Protein AF-A0A9W7GAH5-F1 (afdb_monomer)

pLDDT: mean 96.28, std 7.0, range [45.84, 98.81]

Organism: NCBI:txid722753

Secondary structure (DSSP, 8-state):
---GGGGS--SBTTBSSPPPTT-GGG--HHHHHHHHHS-SS--SPTTHHHHSSHHHH--GGG-SEEEE-TTT--EEEEES-SS-HHHHHHHHHHHTS-EE-GGGB-TTTEEE-TTSEEEETTS-EEEEE--BTTB--EEE-GGGSBPPPPTT--

Radius of gyration: 14.07 Å; Cα contacts (8 Å, |Δi|>4): 341; chains: 1; bounding box: 33×31×39 Å

Nearest PDB structures (foldseek):
  3hcj-assembly2_B  TM=5.583E-01  e=5.892E-03  Xanthomonas campestris pv. campestris
  7nga-assembly1_A  TM=6.571E-01  e=4.556E+00  Mus musculus
  5y2d-assembly1_A  TM=3.901E-01  e=5.530E+00  Helicobacter pylori 26695

Foldseek 3Di:
DDDVLLQPQEVQASFPFFFDPDFPQPDDRVQLRCQFHVDFPDAPDQQPSVVTCDVVVDDQVVPWDFFAFRGAQHTFWTPDDPDGPCVQVVVCNVRRARKDDPRGGPVVFWDADPVQFIHGSRNTGFAGFDADPVGTIGRGHSSRRRHHHDPPDD

Mean predicted aligned error: 2.77 Å

Structure (mmCIF, N/CA/C/O backbone):
data_AF-A0A9W7GAH5-F1
#
_entry.id   AF-A0A9W7GAH5-F1
#
loop_
_atom_site.group_PDB
_atom_site.id
_atom_site.type_symbol
_atom_site.label_atom_id
_atom_site.label_alt_id
_atom_site.label_comp_id
_atom_site.label_asym_id
_atom_site.label_entity_id
_atom_site.label_seq_id
_atom_site.pdbx_PDB_ins_code
_atom_site.Cartn_x
_atom_site.Cartn_y
_atom_site.Cartn_z
_atom_site.occupancy
_atom_site.B_iso_or_equiv
_atom_site.auth_seq_id
_atom_site.auth_comp_id
_atom_site.auth_asym_id
_atom_site.auth_atom_id
_atom_site.pdbx_PDB_model_num
ATOM 1 N N . MET A 1 1 ? 5.415 -16.809 0.166 1.00 84.12 1 MET A N 1
ATOM 2 C CA . MET A 1 1 ? 6.681 -16.073 -0.052 1.00 84.12 1 MET A CA 1
ATOM 3 C C . MET A 1 1 ? 6.745 -15.642 -1.509 1.00 84.12 1 MET A C 1
ATOM 5 O O . MET A 1 1 ? 6.294 -16.414 -2.350 1.00 84.12 1 MET A O 1
ATOM 9 N N . GLY A 1 2 ? 7.188 -14.420 -1.800 1.00 90.50 2 GLY A N 1
ATOM 10 C CA . GLY A 1 2 ? 7.399 -13.951 -3.175 1.00 90.50 2 GLY A CA 1
ATOM 11 C C . GLY A 1 2 ? 8.807 -14.270 -3.682 1.00 90.50 2 GLY A C 1
ATOM 12 O O . GLY A 1 2 ? 9.664 -14.697 -2.906 1.00 90.50 2 GLY A O 1
ATOM 13 N N . THR A 1 3 ? 9.038 -14.061 -4.977 1.00 95.44 3 THR A N 1
ATOM 14 C CA . THR A 1 3 ? 10.342 -14.247 -5.632 1.00 95.44 3 THR A CA 1
ATOM 15 C C . THR A 1 3 ? 10.781 -12.960 -6.324 1.00 95.44 3 THR A C 1
ATOM 17 O O . THR A 1 3 ? 9.940 -12.174 -6.754 1.00 95.44 3 THR A O 1
ATOM 20 N N . GLU A 1 4 ? 12.093 -12.750 -6.471 1.00 95.19 4 GLU A N 1
ATOM 21 C CA . GLU A 1 4 ? 12.620 -11.563 -7.169 1.00 95.19 4 GLU A CA 1
ATOM 22 C C . GLU A 1 4 ? 12.126 -11.456 -8.620 1.00 95.19 4 GLU A C 1
ATOM 24 O O . GLU A 1 4 ? 11.922 -10.351 -9.116 1.00 95.19 4 GLU A O 1
ATOM 29 N N . ASP A 1 5 ? 11.837 -12.584 -9.277 1.00 96.44 5 ASP A N 1
ATOM 30 C CA . ASP A 1 5 ? 11.290 -12.606 -10.638 1.00 96.44 5 ASP A CA 1
ATOM 31 C C . ASP A 1 5 ? 9.944 -11.869 -10.752 1.00 96.44 5 ASP A C 1
ATOM 33 O O . ASP A 1 5 ? 9.662 -11.270 -11.792 1.00 96.44 5 ASP A O 1
ATOM 37 N N . MET A 1 6 ? 9.136 -11.835 -9.680 1.00 96.69 6 MET A N 1
ATOM 38 C CA . MET A 1 6 ? 7.872 -11.080 -9.642 1.00 96.69 6 MET A CA 1
ATOM 39 C C . MET A 1 6 ? 8.093 -9.576 -9.815 1.00 96.69 6 MET A C 1
ATOM 41 O O . MET A 1 6 ? 7.214 -8.889 -10.323 1.00 96.69 6 MET A O 1
ATOM 45 N N . MET A 1 7 ? 9.278 -9.079 -9.469 1.00 97.56 7 MET A N 1
ATOM 46 C CA . MET A 1 7 ? 9.671 -7.675 -9.578 1.00 97.56 7 MET A CA 1
ATOM 47 C C . MET A 1 7 ? 10.717 -7.441 -10.675 1.00 97.56 7 MET A C 1
ATOM 49 O O . MET A 1 7 ? 11.345 -6.382 -10.723 1.00 97.56 7 MET A O 1
ATOM 53 N N . SER A 1 8 ? 10.925 -8.421 -11.561 1.00 97.12 8 SER A N 1
ATOM 54 C CA . SER A 1 8 ? 11.746 -8.231 -12.756 1.00 97.12 8 SER A CA 1
ATOM 55 C C . SER A 1 8 ? 11.151 -7.138 -13.660 1.00 97.12 8 SER A C 1
ATOM 57 O O . SER A 1 8 ? 9.929 -6.928 -13.632 1.00 97.12 8 SER A O 1
ATOM 59 N N . PRO A 1 9 ? 11.985 -6.431 -14.450 1.00 97.81 9 PRO A N 1
ATOM 60 C CA . PRO A 1 9 ? 11.505 -5.423 -15.386 1.00 97.81 9 PRO A CA 1
ATOM 61 C C . PRO A 1 9 ? 10.439 -5.967 -16.347 1.00 97.81 9 PRO A C 1
ATOM 63 O O . PRO A 1 9 ? 10.597 -7.046 -16.920 1.00 97.81 9 PRO A O 1
ATOM 66 N N . LYS A 1 10 ? 9.373 -5.191 -16.539 1.00 97.38 10 LYS A N 1
ATOM 67 C CA . LYS A 1 10 ? 8.232 -5.459 -17.429 1.00 97.38 10 LYS A CA 1
ATOM 68 C C . LYS A 1 10 ? 8.023 -4.268 -18.376 1.00 97.38 10 LYS A C 1
ATOM 70 O O . LYS A 1 10 ? 8.934 -3.467 -18.581 1.00 97.38 10 LYS A O 1
ATOM 75 N N . SER A 1 11 ? 6.841 -4.145 -18.985 1.00 97.62 11 SER A N 1
ATOM 76 C CA . SER A 1 11 ? 6.527 -3.044 -19.908 1.00 97.62 11 SER A CA 1
ATOM 77 C C . SER A 1 11 ? 6.488 -1.665 -19.247 1.00 97.62 11 SER A C 1
ATOM 79 O O . SER A 1 11 ? 6.705 -0.677 -19.943 1.00 97.62 11 SER A O 1
ATOM 81 N N . HIS A 1 12 ? 6.247 -1.577 -17.935 1.00 97.75 12 HIS A N 1
ATOM 82 C CA . HIS A 1 12 ? 6.215 -0.316 -17.196 1.00 97.75 12 HIS A CA 1
ATOM 83 C C . HIS A 1 12 ? 6.897 -0.461 -15.831 1.00 97.75 12 HIS A C 1
ATOM 85 O O . HIS A 1 12 ? 6.265 -0.717 -14.806 1.00 97.75 12 HIS A O 1
ATOM 91 N N . GLY A 1 13 ? 8.227 -0.345 -15.827 1.00 97.81 13 GLY A N 1
ATOM 92 C CA . GLY A 1 13 ? 9.022 -0.542 -14.616 1.00 97.81 13 GLY A CA 1
ATOM 93 C C . GLY A 1 13 ? 8.966 -1.998 -14.160 1.00 97.81 13 GLY A C 1
ATOM 94 O O . GLY A 1 13 ? 9.337 -2.888 -14.922 1.00 97.81 13 GLY A O 1
ATOM 95 N N . THR A 1 14 ? 8.502 -2.254 -12.940 1.00 98.00 14 THR A N 1
ATOM 96 C CA . THR A 1 14 ? 8.296 -3.610 -12.404 1.00 98.00 14 THR A CA 1
ATOM 97 C C . THR A 1 14 ? 6.903 -4.173 -12.678 1.00 98.00 14 THR A C 1
ATOM 99 O O . THR A 1 14 ? 6.675 -5.343 -12.383 1.00 98.00 14 THR A O 1
ATOM 102 N N . SER A 1 15 ? 6.000 -3.408 -13.295 1.00 97.25 15 SER A N 1
ATOM 103 C CA . SER A 1 15 ? 4.615 -3.807 -13.588 1.00 97.25 15 SER A CA 1
ATOM 104 C C . SER A 1 15 ? 4.333 -3.819 -15.093 1.00 97.25 15 SER A C 1
ATOM 106 O O . SER A 1 15 ? 5.073 -3.247 -15.895 1.00 97.25 15 SER A O 1
ATOM 108 N N . ASN A 1 16 ? 3.248 -4.474 -15.517 1.00 97.31 16 ASN A N 1
ATOM 109 C CA . ASN A 1 16 ? 2.845 -4.458 -16.932 1.00 97.31 16 ASN A CA 1
ATOM 110 C C . ASN A 1 16 ? 2.114 -3.165 -17.342 1.00 97.31 16 ASN A C 1
ATOM 112 O O . ASN A 1 16 ? 2.110 -2.792 -18.517 1.00 97.31 16 ASN A O 1
ATOM 116 N N . THR A 1 17 ? 1.485 -2.485 -16.386 1.00 97.06 17 THR A N 1
ATOM 117 C CA . THR A 1 17 ? 0.650 -1.298 -16.605 1.00 97.06 17 THR A CA 1
ATOM 118 C C . THR A 1 17 ? 1.072 -0.172 -15.665 1.00 97.06 17 THR A C 1
ATOM 120 O O . THR A 1 17 ? 1.614 -0.468 -14.599 1.00 97.06 17 THR A O 1
ATOM 123 N N . PRO A 1 18 ? 0.826 1.104 -16.019 1.00 97.81 18 PRO A N 1
ATOM 124 C CA . PRO A 1 18 ? 0.927 2.207 -15.066 1.00 97.81 18 PRO A CA 1
ATOM 125 C C . PRO A 1 18 ? -0.168 2.115 -13.994 1.00 97.81 18 PRO A C 1
ATOM 127 O O . PRO A 1 18 ? -1.079 1.287 -14.085 1.00 97.81 18 PRO A O 1
ATOM 130 N N . VAL A 1 19 ? -0.088 2.996 -12.994 1.00 98.38 19 VAL A N 1
ATOM 131 C CA . VAL A 1 19 ? -1.187 3.207 -12.039 1.00 98.38 19 VAL A CA 1
ATOM 132 C C . VAL A 1 19 ? -2.464 3.680 -12.746 1.00 98.38 19 VAL A C 1
ATOM 134 O O . VAL A 1 19 ? -2.411 4.343 -13.786 1.00 98.38 19 VAL A O 1
ATOM 137 N N . GLN A 1 20 ? -3.623 3.355 -12.176 1.00 98.19 20 GLN A N 1
ATOM 138 C CA . GLN A 1 20 ? -4.923 3.859 -12.607 1.00 98.19 20 GLN A CA 1
ATOM 139 C C . GLN A 1 20 ? -4.961 5.392 -12.544 1.00 98.19 20 GLN A C 1
ATOM 141 O O . GLN A 1 20 ? -4.353 6.018 -11.675 1.00 98.19 20 GLN A O 1
ATOM 146 N N . SER A 1 21 ? -5.705 6.011 -13.461 1.00 96.44 21 SER A N 1
ATOM 147 C CA . SER A 1 21 ? -5.807 7.474 -13.545 1.00 96.44 21 SER A CA 1
ATOM 148 C C . SER A 1 21 ? -6.668 8.104 -12.444 1.00 96.44 21 SER A C 1
ATOM 150 O O . SER A 1 21 ? -6.550 9.299 -12.193 1.00 96.44 21 SER A O 1
ATOM 152 N N . ASP A 1 22 ? -7.554 7.331 -11.815 1.00 95.56 22 ASP A N 1
ATOM 153 C CA . ASP A 1 22 ? -8.596 7.778 -10.884 1.00 95.56 22 ASP A CA 1
ATOM 154 C C . ASP A 1 22 ? -8.438 7.167 -9.480 1.00 95.56 22 ASP A C 1
ATOM 156 O O . ASP A 1 22 ? -9.379 6.632 -8.878 1.00 95.56 22 ASP A O 1
ATOM 160 N N . LEU A 1 23 ? -7.224 7.288 -8.937 1.00 98.25 23 LEU A N 1
ATOM 161 C CA . LEU A 1 23 ? -6.892 6.818 -7.594 1.00 98.25 23 LEU A CA 1
ATOM 162 C C . LEU A 1 23 ? -7.811 7.426 -6.523 1.00 98.25 23 LEU A C 1
ATOM 164 O O . LEU A 1 23 ? -8.223 8.589 -6.570 1.00 98.25 23 LEU A O 1
ATOM 168 N N . ARG A 1 24 ? -8.124 6.610 -5.518 1.00 98.56 24 ARG A N 1
ATOM 169 C CA . ARG A 1 24 ? -8.869 6.999 -4.324 1.00 98.56 24 ARG A CA 1
ATOM 170 C C . ARG A 1 24 ? -8.091 7.992 -3.475 1.00 98.56 24 ARG A C 1
ATOM 172 O O . ARG A 1 24 ? -6.874 8.157 -3.583 1.00 98.56 24 ARG A O 1
ATOM 179 N N . TRP A 1 25 ? -8.849 8.633 -2.595 1.00 98.62 25 TRP A N 1
ATOM 180 C CA . TRP A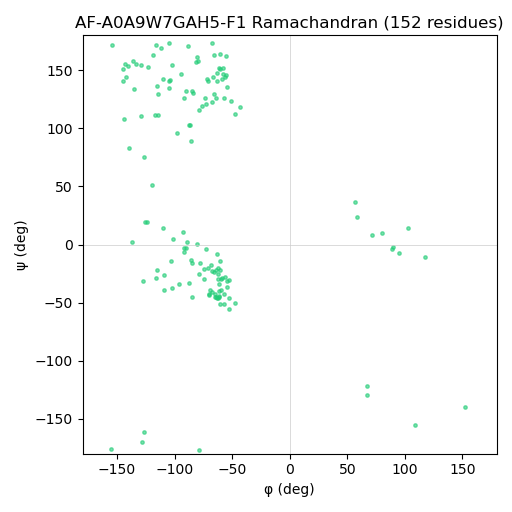 1 25 ? -8.341 9.481 -1.528 1.00 98.62 25 TRP A CA 1
ATOM 181 C C . TRP A 1 25 ? -7.486 10.659 -2.006 1.00 98.62 25 TRP A C 1
ATOM 183 O O . TRP A 1 25 ? -6.676 11.176 -1.247 1.00 98.62 25 TRP A O 1
ATOM 193 N N . ASN A 1 26 ? -7.655 11.108 -3.254 1.00 97.94 26 ASN A N 1
ATOM 194 C CA . ASN A 1 26 ? -6.875 12.203 -3.835 1.00 97.94 26 ASN A CA 1
ATOM 195 C C . ASN A 1 26 ? -5.351 11.944 -3.793 1.00 97.94 26 ASN A C 1
ATOM 197 O O . ASN A 1 26 ? -4.560 12.857 -3.545 1.00 97.94 26 ASN A O 1
ATOM 201 N N . CYS A 1 27 ? -4.944 10.687 -3.997 1.00 98.44 27 CYS A N 1
ATOM 202 C CA . CYS A 1 27 ? -3.536 10.330 -4.140 1.00 98.44 27 CYS A CA 1
ATOM 203 C C . CYS A 1 27 ? -2.940 10.916 -5.434 1.00 98.44 27 CYS A C 1
ATOM 205 O O . CYS A 1 27 ? -3.594 10.972 -6.474 1.00 98.44 27 CYS A O 1
ATOM 207 N N . ASP A 1 28 ? -1.677 11.332 -5.377 1.00 98.12 28 ASP A N 1
ATOM 208 C CA . ASP A 1 28 ? -0.955 11.942 -6.493 1.00 98.12 28 ASP A CA 1
ATOM 209 C C . ASP A 1 28 ? -0.480 10.864 -7.469 1.00 98.12 28 ASP A C 1
ATOM 211 O O . ASP A 1 28 ? 0.368 10.035 -7.130 1.00 98.12 28 ASP A O 1
ATOM 215 N N . GLY A 1 29 ? -0.998 10.899 -8.698 1.00 98.00 29 GLY A N 1
ATOM 216 C CA . GLY A 1 29 ? -0.706 9.889 -9.716 1.00 98.00 29 GLY A CA 1
ATOM 217 C C . GLY A 1 29 ? 0.774 9.810 -10.100 1.00 98.00 29 GLY A C 1
ATOM 218 O O . GLY A 1 29 ? 1.280 8.719 -10.342 1.00 98.00 29 GLY A O 1
ATOM 219 N N . SER A 1 30 ? 1.503 10.932 -10.095 1.00 97.50 30 SER A N 1
ATOM 220 C CA . SER A 1 30 ? 2.937 10.935 -10.438 1.00 97.50 30 SER A CA 1
ATOM 221 C C . SER A 1 30 ? 3.781 10.259 -9.355 1.00 97.50 30 SER A C 1
ATOM 223 O O . SER A 1 30 ? 4.690 9.478 -9.643 1.00 97.50 30 SER A O 1
ATOM 225 N N . THR A 1 31 ? 3.473 10.542 -8.088 1.00 97.88 31 THR A N 1
ATOM 226 C CA . THR A 1 31 ? 4.078 9.872 -6.936 1.00 97.88 31 THR A CA 1
ATOM 227 C C . THR A 1 31 ? 3.729 8.393 -6.936 1.00 97.88 31 THR A C 1
ATOM 229 O O . THR A 1 31 ? 4.632 7.575 -6.769 1.00 97.88 31 THR A O 1
ATOM 232 N N . ALA A 1 32 ? 2.460 8.054 -7.172 1.00 98.38 32 ALA A N 1
ATOM 233 C CA . ALA A 1 32 ? 1.999 6.678 -7.261 1.00 98.38 32 ALA A CA 1
ATOM 234 C C . ALA A 1 32 ? 2.763 5.903 -8.336 1.00 98.38 32 ALA A C 1
ATOM 236 O O . ALA A 1 32 ? 3.349 4.871 -8.026 1.00 98.38 32 ALA A O 1
ATOM 237 N N . ASP A 1 33 ? 2.856 6.434 -9.557 1.00 98.19 33 ASP A N 1
ATOM 238 C CA . ASP A 1 33 ? 3.520 5.747 -10.664 1.00 98.19 33 ASP A CA 1
ATOM 239 C C . ASP A 1 33 ? 5.003 5.485 -10.380 1.00 98.19 33 ASP A C 1
ATOM 241 O O . ASP A 1 33 ? 5.503 4.371 -10.548 1.00 98.19 33 ASP A O 1
ATOM 245 N N . ARG A 1 34 ? 5.706 6.490 -9.847 1.00 98.00 34 ARG A N 1
ATOM 246 C CA . ARG A 1 34 ? 7.110 6.347 -9.451 1.00 98.00 34 ARG A CA 1
ATOM 247 C C . ARG A 1 34 ? 7.295 5.303 -8.350 1.00 98.00 34 ARG A C 1
ATOM 249 O O . ARG A 1 34 ? 8.226 4.506 -8.436 1.00 98.00 34 ARG A O 1
ATOM 256 N N . ILE A 1 35 ? 6.463 5.338 -7.307 1.00 98.25 35 ILE A N 1
ATOM 257 C CA . ILE A 1 35 ? 6.584 4.445 -6.148 1.00 98.25 35 ILE A CA 1
ATOM 258 C C . ILE A 1 35 ? 6.221 3.008 -6.512 1.00 98.25 35 ILE A C 1
ATOM 260 O O . ILE A 1 35 ? 6.958 2.110 -6.122 1.00 98.25 35 ILE A O 1
ATOM 264 N N . CYS A 1 36 ? 5.145 2.807 -7.273 1.00 98.44 36 CYS A N 1
ATOM 265 C CA . CYS A 1 36 ? 4.641 1.490 -7.648 1.00 98.44 36 CYS A CA 1
ATOM 266 C C . CYS A 1 36 ? 5.561 0.761 -8.630 1.00 98.44 36 C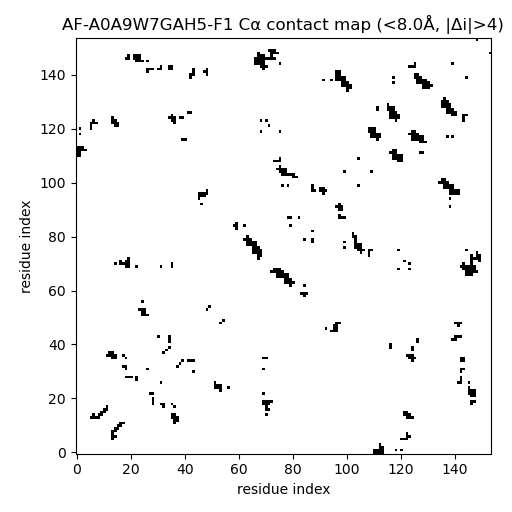YS A C 1
ATOM 268 O O . CYS A 1 36 ? 5.722 -0.452 -8.513 1.00 98.44 36 CYS A O 1
ATOM 270 N N . ASN A 1 37 ? 6.147 1.490 -9.591 1.00 98.19 37 ASN A N 1
ATOM 271 C CA . ASN A 1 37 ? 6.750 0.882 -10.784 1.00 98.19 37 ASN A CA 1
ATOM 272 C C . ASN A 1 37 ? 8.261 1.081 -10.900 1.00 98.19 37 ASN A C 1
ATOM 274 O O . ASN A 1 37 ? 8.950 0.261 -11.504 1.00 98.19 37 ASN A O 1
ATOM 278 N N . PHE A 1 38 ? 8.794 2.170 -10.346 1.00 97.38 38 PHE A N 1
ATOM 279 C CA . PHE A 1 38 ? 10.183 2.592 -10.570 1.00 97.38 38 PHE A CA 1
ATOM 280 C C . PHE A 1 38 ? 10.976 2.741 -9.268 1.00 97.38 38 PHE A C 1
ATOM 282 O O . PHE A 1 38 ? 12.013 3.405 -9.229 1.00 97.38 38 PHE A O 1
ATOM 289 N N . ASN A 1 39 ? 10.496 2.125 -8.190 1.00 92.62 39 ASN A N 1
ATOM 290 C CA . ASN A 1 39 ? 11.123 2.141 -6.879 1.00 92.62 39 ASN A CA 1
ATOM 291 C C . ASN A 1 39 ? 10.923 0.792 -6.177 1.00 92.62 39 ASN A C 1
ATOM 293 O O . ASN A 1 39 ? 9.856 0.201 -6.261 1.00 92.62 39 ASN A O 1
ATOM 297 N N . ARG A 1 40 ? 11.962 0.329 -5.475 1.00 91.94 40 ARG A N 1
ATOM 298 C CA . ARG A 1 40 ? 11.964 -0.941 -4.726 1.00 91.94 40 ARG A CA 1
ATOM 299 C C . ARG A 1 40 ? 12.605 -0.863 -3.343 1.00 91.94 40 ARG A C 1
ATOM 301 O O . ARG A 1 40 ? 12.741 -1.863 -2.650 1.00 91.94 40 ARG A O 1
ATOM 308 N N . HIS A 1 41 ? 13.053 0.323 -2.947 1.00 83.69 41 HIS A N 1
ATOM 309 C CA . HIS A 1 41 ? 13.826 0.498 -1.716 1.00 83.69 41 HIS A CA 1
ATOM 310 C C . HIS A 1 41 ? 13.248 1.573 -0.808 1.00 83.69 41 HIS A C 1
ATOM 312 O O . HIS A 1 41 ? 13.367 1.476 0.410 1.00 83.69 41 HIS A O 1
ATOM 318 N N . TYR A 1 42 ? 12.622 2.594 -1.384 1.00 85.19 42 TYR A N 1
ATOM 319 C CA . TYR A 1 42 ? 12.079 3.711 -0.628 1.00 85.19 42 TYR A CA 1
ATOM 320 C C . TYR A 1 42 ? 10.560 3.636 -0.534 1.00 85.19 42 TYR A C 1
ATOM 322 O O . TYR A 1 42 ? 9.920 2.784 -1.136 1.00 85.19 42 TYR A O 1
ATOM 330 N N . ALA A 1 43 ? 9.987 4.538 0.244 1.00 88.69 43 ALA A N 1
ATOM 331 C CA . ALA A 1 43 ? 8.553 4.709 0.378 1.00 88.69 43 ALA A CA 1
ATOM 332 C C . ALA A 1 43 ? 8.154 6.100 -0.140 1.00 88.69 43 ALA A C 1
ATOM 334 O O . ALA A 1 43 ? 9.003 6.958 -0.415 1.00 88.69 43 ALA A O 1
ATOM 335 N N . GLU A 1 44 ? 6.854 6.350 -0.247 1.00 90.62 44 GLU A N 1
ATOM 336 C CA . GLU A 1 44 ? 6.314 7.704 -0.169 1.00 90.62 44 GLU A CA 1
ATOM 337 C C . GLU A 1 44 ? 6.756 8.371 1.148 1.00 90.62 44 GLU A C 1
ATOM 339 O O . GLU A 1 44 ? 7.188 7.702 2.090 1.00 90.62 44 GLU A O 1
ATOM 344 N N . HIS A 1 45 ? 6.667 9.698 1.241 1.00 93.38 45 HIS A N 1
ATOM 345 C CA . HIS A 1 45 ? 7.113 10.385 2.452 1.00 93.38 45 HIS A CA 1
ATOM 346 C C . HIS A 1 45 ? 6.279 9.971 3.678 1.00 93.38 45 HIS A C 1
ATOM 348 O O . HIS A 1 45 ? 5.059 9.834 3.590 1.00 93.38 45 HIS A O 1
ATOM 354 N N . ALA A 1 46 ? 6.927 9.810 4.836 1.00 96.12 46 ALA A N 1
ATOM 355 C CA . ALA A 1 46 ? 6.233 9.500 6.084 1.00 96.12 46 ALA A CA 1
ATOM 356 C C . ALA A 1 46 ? 5.184 10.580 6.390 1.00 96.12 46 ALA A C 1
ATOM 358 O O . ALA A 1 46 ? 5.503 11.767 6.427 1.00 96.12 46 ALA A O 1
ATOM 359 N N . GLY A 1 47 ? 3.937 10.169 6.604 1.00 96.69 47 GLY A N 1
ATOM 360 C CA . GLY A 1 47 ? 2.805 11.064 6.825 1.00 96.69 47 GLY A CA 1
ATOM 361 C C . GLY A 1 47 ? 2.072 11.507 5.556 1.00 96.69 47 GLY A C 1
ATOM 362 O O . GLY A 1 47 ? 1.022 12.133 5.703 1.00 96.69 47 GLY A O 1
ATOM 363 N N . TYR A 1 48 ? 2.528 11.134 4.348 1.00 97.69 48 TYR A N 1
ATOM 364 C CA . TYR A 1 48 ? 1.852 11.453 3.076 1.00 97.69 48 TYR A CA 1
ATOM 365 C C . TYR A 1 48 ? 0.363 11.144 3.141 1.00 97.69 48 TYR A C 1
ATOM 367 O O . TYR A 1 48 ? -0.468 12.014 2.886 1.00 97.69 48 TYR A O 1
ATOM 375 N N . TRP A 1 49 ? 0.032 9.933 3.582 1.00 97.94 49 TRP A N 1
ATOM 376 C CA . TRP A 1 49 ? -1.331 9.440 3.714 1.00 97.94 49 TRP A CA 1
ATOM 377 C C . TRP A 1 49 ? -2.252 10.362 4.539 1.00 97.94 49 TRP A C 1
ATOM 379 O O . TRP A 1 49 ? -3.437 10.468 4.234 1.00 97.94 49 TRP A O 1
ATOM 389 N N . THR A 1 50 ? -1.726 11.106 5.520 1.00 97.56 50 THR A N 1
ATOM 390 C CA . THR A 1 50 ? -2.508 12.069 6.324 1.00 97.56 50 THR A CA 1
ATOM 391 C C . THR A 1 50 ? -2.786 13.396 5.612 1.00 97.56 50 THR A C 1
ATOM 393 O O . THR A 1 50 ? -3.668 14.145 6.026 1.00 97.56 50 THR A O 1
ATOM 396 N N . THR A 1 51 ? -2.054 13.690 4.535 1.00 97.62 51 THR A N 1
ATOM 397 C CA . THR A 1 51 ? -2.278 14.870 3.680 1.00 97.62 51 THR A CA 1
ATOM 398 C C . THR A 1 51 ? -3.352 14.626 2.615 1.00 97.62 51 THR A C 1
ATOM 400 O O . THR A 1 51 ? -3.891 15.574 2.043 1.00 97.62 51 THR A O 1
ATOM 403 N N . THR A 1 52 ? -3.681 13.355 2.378 1.00 98.25 52 THR A N 1
ATOM 404 C CA . THR A 1 52 ? -4.705 12.901 1.433 1.00 98.25 52 THR A CA 1
ATOM 405 C C . THR A 1 52 ? -6.121 13.057 2.010 1.00 98.25 52 THR A C 1
ATOM 407 O O . THR A 1 52 ? -6.310 13.586 3.111 1.00 98.25 52 THR A O 1
ATOM 410 N N . THR A 1 53 ? -7.151 12.615 1.285 1.00 98.50 53 THR A N 1
ATOM 411 C CA . THR A 1 53 ? -8.524 12.587 1.818 1.00 98.50 53 THR A CA 1
ATOM 412 C C . THR A 1 53 ? -8.875 11.290 2.551 1.00 98.50 53 THR A C 1
ATOM 414 O O . THR A 1 53 ? -9.973 11.207 3.088 1.00 98.50 53 THR A O 1
ATOM 417 N N . PHE A 1 54 ? -7.950 10.328 2.690 1.00 98.56 54 PHE A N 1
ATOM 418 C CA . PHE A 1 54 ? -8.216 9.025 3.320 1.00 98.56 54 PHE A CA 1
ATOM 419 C C . PHE A 1 54 ? -8.848 9.148 4.711 1.00 98.56 54 PHE A C 1
ATOM 421 O O . PHE A 1 54 ? -9.958 8.683 4.924 1.00 98.56 54 PHE A O 1
ATOM 428 N N . LEU A 1 55 ? -8.210 9.870 5.637 1.00 98.00 55 LEU A N 1
ATOM 429 C CA . LEU A 1 55 ? -8.734 10.060 7.001 1.00 98.00 55 LEU A CA 1
ATOM 430 C C . LEU A 1 55 ? -9.950 11.004 7.091 1.00 98.00 55 LEU A C 1
ATOM 432 O O . LEU A 1 55 ? -10.475 11.220 8.181 1.00 98.00 55 LEU A O 1
ATOM 436 N N . LYS A 1 56 ? -10.363 11.619 5.976 1.00 98.06 56 LYS A N 1
ATOM 437 C CA . LYS A 1 56 ? -11.583 12.439 5.889 1.00 98.06 56 LYS A CA 1
ATOM 438 C C . LYS A 1 56 ? -12.762 11.633 5.353 1.00 98.06 56 LYS A C 1
ATOM 440 O O . LYS A 1 56 ? -13.896 11.917 5.719 1.00 98.06 56 LYS A O 1
ATOM 445 N N . GLU A 1 57 ? -12.485 10.692 4.457 1.00 98.31 57 GLU A N 1
ATOM 446 C CA . GLU A 1 57 ? -13.479 9.826 3.823 1.00 98.31 57 GLU A CA 1
ATOM 447 C C . GLU A 1 57 ? -13.743 8.570 4.653 1.00 98.31 57 GLU A C 1
ATOM 449 O O . GLU A 1 57 ? -14.874 8.099 4.698 1.00 98.31 57 GLU A O 1
ATOM 454 N N . GLU A 1 58 ? -12.724 8.070 5.350 1.00 98.31 58 GLU A N 1
ATOM 455 C CA . GLU A 1 58 ? -12.783 6.813 6.080 1.00 98.31 58 GLU A CA 1
ATOM 456 C C . GLU A 1 58 ? -12.758 7.015 7.592 1.00 98.31 58 GLU A C 1
ATOM 458 O O . GLU A 1 58 ? -12.062 7.882 8.132 1.00 98.31 58 GLU A O 1
ATOM 463 N N . SER A 1 59 ? -13.531 6.191 8.293 1.00 98.12 59 SER A N 1
ATOM 464 C CA . SER A 1 59 ? -13.656 6.245 9.747 1.00 98.12 59 SER A CA 1
ATOM 465 C C . SER A 1 59 ? -14.077 4.889 10.310 1.00 98.12 59 SER A C 1
ATOM 467 O O . SER A 1 59 ? -14.273 3.929 9.573 1.00 98.12 59 SER A O 1
ATOM 469 N N . GLU A 1 60 ? -14.305 4.816 11.621 1.00 97.12 60 GLU A N 1
ATOM 470 C CA . GLU A 1 60 ? -14.914 3.636 12.243 1.00 97.12 60 GLU A CA 1
ATOM 471 C C . GLU A 1 60 ? -16.261 3.255 11.597 1.00 97.12 60 GLU A C 1
ATOM 473 O O . GLU A 1 60 ? -16.579 2.072 11.495 1.00 97.12 60 GLU A O 1
ATOM 478 N N . ALA A 1 61 ? -17.022 4.233 11.088 1.00 97.62 61 ALA A N 1
ATOM 479 C CA . ALA A 1 61 ? -18.290 3.984 10.403 1.00 97.62 61 ALA A CA 1
ATOM 480 C C . ALA A 1 61 ? -18.131 3.269 9.048 1.00 97.62 61 ALA A C 1
ATOM 482 O O . ALA A 1 61 ? -19.107 2.702 8.558 1.00 97.62 61 ALA A O 1
ATOM 483 N N . SER A 1 62 ? -16.929 3.269 8.459 1.00 97.56 62 SER A N 1
ATOM 484 C CA . SER A 1 62 ? -16.630 2.520 7.232 1.00 97.56 62 SER A CA 1
ATOM 485 C C . SER A 1 62 ? -16.592 1.006 7.471 1.00 97.56 62 SER A C 1
ATOM 487 O O . SER A 1 62 ? -16.734 0.236 6.526 1.00 97.56 62 SER A O 1
ATOM 489 N N . GLY A 1 63 ? -16.419 0.559 8.722 1.00 97.94 63 GLY A N 1
ATOM 490 C CA . GLY A 1 63 ? -16.187 -0.850 9.028 1.00 97.94 63 GLY A CA 1
ATOM 491 C C . GLY A 1 63 ? -14.833 -1.315 8.490 1.00 97.94 63 GLY A C 1
ATOM 492 O O . GLY A 1 63 ? -13.814 -0.676 8.747 1.00 97.94 63 GLY A O 1
ATOM 493 N N . GLU A 1 64 ? -14.818 -2.432 7.762 1.00 98.31 64 GLU A N 1
ATOM 494 C CA . GLU A 1 64 ? -13.618 -2.889 7.058 1.00 98.31 64 GLU A CA 1
ATOM 495 C C . GLU A 1 64 ? -13.500 -2.204 5.690 1.00 98.31 64 GLU A C 1
ATOM 497 O O . GLU A 1 64 ? -14.447 -2.186 4.905 1.00 98.31 64 GLU A O 1
ATOM 502 N N . ILE A 1 65 ? -12.317 -1.680 5.380 1.00 98.56 65 ILE A N 1
ATOM 503 C CA . ILE A 1 65 ? -12.030 -0.977 4.131 1.00 98.56 65 ILE A CA 1
ATOM 504 C C . ILE A 1 65 ? -11.202 -1.877 3.229 1.00 98.56 65 ILE A C 1
ATOM 506 O O . ILE A 1 65 ? -10.191 -2.443 3.646 1.00 98.56 65 ILE A O 1
ATOM 510 N N . ASN A 1 66 ? -11.591 -1.936 1.960 1.00 98.56 66 ASN A N 1
ATOM 511 C CA . ASN A 1 66 ? -10.843 -2.625 0.921 1.00 98.56 66 ASN A CA 1
ATOM 512 C C . ASN A 1 66 ? -9.740 -1.725 0.348 1.00 98.56 66 ASN A C 1
ATOM 514 O O . ASN A 1 66 ? -9.984 -0.584 -0.051 1.00 98.56 66 ASN A O 1
ATOM 518 N N . PHE A 1 67 ? -8.524 -2.248 0.263 1.00 98.75 67 PHE A N 1
ATOM 519 C CA . PHE A 1 67 ? -7.329 -1.581 -0.251 1.00 98.75 67 PHE A CA 1
ATOM 520 C C . PHE A 1 67 ? -6.882 -2.285 -1.532 1.00 98.75 67 PHE A C 1
ATOM 522 O O . PHE A 1 67 ? -6.453 -3.439 -1.483 1.00 98.75 67 PHE A O 1
ATOM 529 N N . TYR A 1 68 ? -7.017 -1.606 -2.672 1.00 98.69 68 TYR A N 1
ATOM 530 C CA . TYR A 1 68 ? -6.790 -2.179 -4.001 1.00 98.69 68 TYR A CA 1
ATOM 531 C C . TYR A 1 68 ? -5.470 -1.701 -4.596 1.00 98.69 68 TYR A C 1
ATOM 533 O O . TYR A 1 68 ? -5.142 -0.522 -4.483 1.00 98.69 68 TYR A O 1
ATOM 541 N N . ASP A 1 69 ? -4.757 -2.596 -5.274 1.00 98.69 69 ASP A N 1
ATOM 542 C CA . ASP A 1 69 ? -3.548 -2.302 -6.041 1.00 98.69 69 ASP A CA 1
ATOM 543 C C . ASP A 1 69 ? -3.789 -1.131 -7.001 1.00 98.69 69 ASP A C 1
ATOM 545 O O . ASP A 1 69 ? -4.689 -1.177 -7.842 1.00 98.69 69 ASP A O 1
ATOM 549 N N . SER A 1 70 ? -2.982 -0.079 -6.886 1.00 98.69 70 SER A N 1
ATOM 550 C CA . SER A 1 70 ? -3.115 1.109 -7.728 1.00 98.69 70 SER A CA 1
ATOM 551 C C . SER A 1 70 ? -2.855 0.848 -9.211 1.00 98.69 70 SER A C 1
ATOM 553 O O . SER A 1 70 ? -3.336 1.620 -10.034 1.00 98.69 70 SER A O 1
ATOM 555 N N . ASN A 1 71 ? -2.134 -0.211 -9.584 1.00 98.38 71 ASN A N 1
ATOM 556 C CA . ASN A 1 71 ? -1.892 -0.573 -10.982 1.00 98.38 71 ASN A CA 1
ATOM 557 C C . ASN A 1 71 ? -3.023 -1.408 -11.571 1.00 98.38 71 ASN A C 1
ATOM 559 O O . ASN A 1 71 ? -3.439 -1.179 -12.707 1.00 98.38 71 ASN A O 1
ATOM 563 N N . THR A 1 72 ? -3.488 -2.409 -10.825 1.00 97.44 72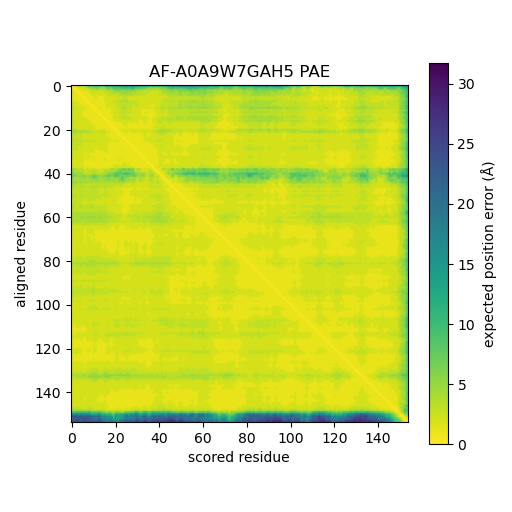 THR A N 1
ATOM 564 C CA . THR A 1 72 ? -4.357 -3.457 -11.376 1.00 97.44 72 THR A CA 1
ATOM 565 C C . THR A 1 72 ? -5.795 -3.359 -10.890 1.00 97.44 72 THR A C 1
ATOM 567 O O . THR A 1 72 ? -6.696 -3.792 -11.606 1.00 97.44 72 THR A O 1
ATOM 570 N N . GLY A 1 73 ? -6.028 -2.783 -9.711 1.00 97.94 73 GLY A N 1
ATOM 571 C CA . GLY A 1 73 ? -7.312 -2.810 -9.020 1.00 97.94 73 GLY A CA 1
ATOM 572 C C . GLY A 1 73 ? -7.587 -4.106 -8.256 1.00 97.94 73 GLY A C 1
ATOM 573 O O . GLY A 1 73 ? -8.711 -4.304 -7.808 1.00 97.94 73 GLY A O 1
ATOM 574 N N . ASP A 1 74 ? -6.601 -4.997 -8.113 1.00 97.69 74 ASP A N 1
ATOM 575 C CA . ASP A 1 74 ? -6.754 -6.219 -7.317 1.00 97.69 74 ASP A CA 1
ATOM 576 C C . ASP A 1 74 ? -6.807 -5.906 -5.819 1.00 97.69 74 ASP A C 1
ATOM 578 O O . ASP A 1 74 ? -6.052 -5.073 -5.321 1.00 97.69 74 ASP A O 1
ATOM 582 N N . LEU A 1 75 ? -7.669 -6.599 -5.073 1.00 98.31 75 LEU A N 1
ATOM 583 C CA . LEU A 1 75 ? -7.742 -6.450 -3.621 1.00 98.31 75 LEU A CA 1
ATOM 584 C C . LEU A 1 75 ? -6.462 -6.977 -2.950 1.00 98.31 75 LEU A C 1
ATOM 586 O O . LEU A 1 75 ? -6.115 -8.150 -3.097 1.00 98.31 75 LEU A O 1
ATOM 590 N N . LEU A 1 76 ? -5.786 -6.118 -2.185 1.00 98.69 76 LEU A N 1
ATOM 591 C CA . LEU A 1 76 ? -4.533 -6.435 -1.492 1.00 98.69 76 LEU A CA 1
ATOM 592 C C . LEU A 1 76 ? -4.700 -6.530 0.023 1.00 98.69 76 LEU A C 1
ATOM 594 O O . LEU A 1 76 ? -4.094 -7.404 0.645 1.00 98.69 76 LEU A O 1
ATOM 598 N N . PHE A 1 77 ? -5.511 -5.648 0.612 1.00 98.81 77 PHE A N 1
ATOM 599 C CA . PHE A 1 77 ? -5.765 -5.645 2.052 1.00 98.81 77 PHE A CA 1
ATOM 600 C C . PHE A 1 77 ? -7.225 -5.343 2.374 1.00 98.81 77 PHE A C 1
ATOM 602 O O . PHE A 1 77 ? -7.912 -4.653 1.619 1.00 98.81 77 PHE A O 1
ATOM 609 N N . VAL A 1 7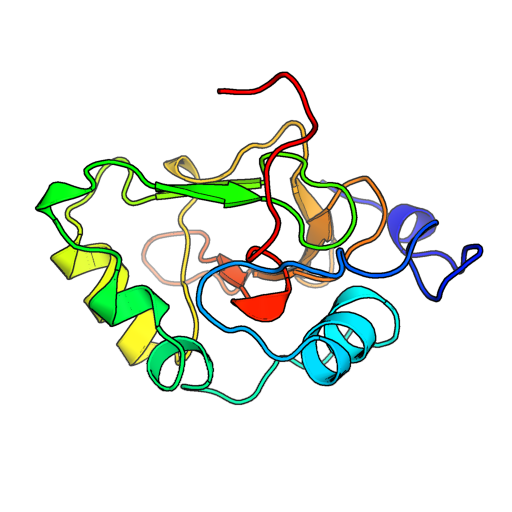8 ? -7.671 -5.826 3.530 1.00 98.75 78 VAL A N 1
ATOM 610 C CA . VAL A 1 78 ? -8.952 -5.477 4.142 1.00 98.75 78 VAL A CA 1
ATOM 611 C C . VAL A 1 78 ? -8.689 -5.081 5.589 1.00 98.75 78 VAL A C 1
ATOM 613 O O . VAL A 1 78 ? -8.297 -5.927 6.389 1.00 98.75 78 VAL A O 1
ATOM 616 N N . ALA A 1 79 ? -8.846 -3.798 5.916 1.00 98.44 79 ALA A N 1
ATOM 617 C CA . ALA A 1 79 ? -8.484 -3.266 7.229 1.00 98.44 79 ALA A CA 1
ATOM 618 C C . ALA A 1 79 ? -9.436 -2.155 7.697 1.00 98.44 79 ALA A C 1
ATOM 620 O O . ALA A 1 79 ? -9.944 -1.407 6.866 1.00 98.44 79 ALA A O 1
ATOM 621 N N . PRO A 1 80 ? -9.636 -1.981 9.011 1.00 98.38 80 PRO A N 1
ATOM 622 C CA . PRO A 1 80 ? -9.112 -2.808 10.095 1.00 98.38 80 PRO A CA 1
ATOM 623 C C . PRO A 1 80 ? -9.804 -4.178 10.150 1.00 98.38 80 PRO A C 1
ATOM 625 O O . PRO A 1 80 ? -11.011 -4.254 9.966 1.00 98.38 80 PRO A O 1
ATOM 628 N N . ARG A 1 81 ? -9.066 -5.252 10.455 1.00 98.31 81 ARG A N 1
ATOM 629 C CA . ARG A 1 81 ? -9.636 -6.589 10.715 1.00 98.31 81 ARG A CA 1
ATOM 630 C C . ARG A 1 81 ? -8.983 -7.206 11.943 1.00 98.31 81 ARG A C 1
ATOM 632 O O . ARG A 1 81 ? -7.772 -7.142 12.111 1.00 98.31 81 ARG A O 1
ATOM 639 N N . GLY A 1 82 ? -9.794 -7.762 12.844 1.00 96.81 82 GLY A N 1
ATOM 640 C CA . GLY A 1 82 ? -9.307 -8.277 14.133 1.00 96.81 82 GLY A CA 1
ATOM 641 C C . GLY A 1 82 ? -8.875 -7.187 15.129 1.00 96.81 82 GLY A C 1
ATOM 642 O O . GLY A 1 82 ? -8.329 -7.500 16.185 1.00 96.81 82 GLY A O 1
ATOM 643 N N . ARG A 1 83 ? -9.133 -5.908 14.821 1.00 97.94 83 ARG A N 1
ATOM 644 C CA . ARG A 1 83 ? -8.849 -4.742 15.672 1.00 97.94 83 ARG A CA 1
ATOM 645 C C . ARG A 1 83 ? -9.778 -3.572 15.349 1.00 97.94 83 ARG A C 1
ATOM 647 O O . ARG A 1 83 ? -10.512 -3.618 14.369 1.00 97.94 83 ARG A O 1
ATOM 654 N N . SER A 1 84 ? -9.736 -2.518 16.164 1.00 98.50 84 SER A N 1
ATOM 655 C CA . SER A 1 84 ? -10.514 -1.296 15.923 1.00 98.50 84 SER A CA 1
ATOM 656 C C . SER A 1 84 ? -9.865 -0.372 14.888 1.00 98.50 84 SER A C 1
ATOM 658 O O . SER A 1 84 ? -8.642 -0.378 14.710 1.00 98.50 84 SER A O 1
ATOM 660 N N . TRP A 1 85 ? -10.682 0.496 14.282 1.00 98.56 85 TRP A N 1
ATOM 661 C CA . TRP A 1 85 ? -10.225 1.613 13.445 1.00 98.56 85 TRP A CA 1
ATOM 662 C C . TRP A 1 85 ? -9.201 2.492 14.166 1.00 98.56 85 TRP A C 1
ATOM 664 O O . TRP A 1 85 ? -8.136 2.782 13.624 1.00 98.56 85 TRP A O 1
ATOM 674 N N . GLU A 1 86 ? -9.474 2.853 15.423 1.00 98.56 86 GLU A N 1
ATOM 675 C CA . GLU A 1 86 ? -8.551 3.645 16.241 1.00 98.56 86 GLU A CA 1
ATOM 676 C C . GLU A 1 86 ? -7.181 2.963 16.371 1.00 98.56 86 GLU A C 1
ATOM 678 O O . GLU A 1 86 ? -6.148 3.617 16.228 1.00 98.56 86 GLU A O 1
ATOM 683 N N . SER A 1 87 ? -7.156 1.643 16.586 1.00 98.56 87 SER A N 1
ATOM 684 C CA . SER A 1 87 ? -5.907 0.881 16.695 1.00 98.56 87 SER A CA 1
ATOM 685 C C . SER A 1 87 ? -5.123 0.884 15.380 1.00 98.56 87 SER A C 1
ATOM 687 O O . SER A 1 87 ? -3.908 1.083 15.403 1.00 98.56 87 SER A O 1
ATOM 689 N N . PHE A 1 88 ? -5.809 0.712 14.244 1.00 98.62 88 PHE A N 1
ATOM 690 C CA . PHE A 1 88 ? -5.215 0.798 12.904 1.00 98.62 88 PHE A CA 1
ATOM 691 C C . PHE A 1 88 ? -4.609 2.180 12.635 1.00 98.62 88 PHE A C 1
ATOM 693 O O . PHE A 1 88 ? -3.436 2.285 12.265 1.00 98.62 88 PHE A O 1
ATOM 700 N N . VAL A 1 89 ? -5.372 3.252 12.870 1.00 98.62 89 VAL A N 1
ATOM 701 C CA . VAL A 1 89 ? -4.921 4.632 12.631 1.00 98.62 89 VAL A CA 1
ATOM 702 C C . VAL A 1 89 ? -3.765 4.997 13.555 1.00 98.62 89 VAL A C 1
ATOM 704 O O . VAL A 1 89 ? -2.764 5.539 13.090 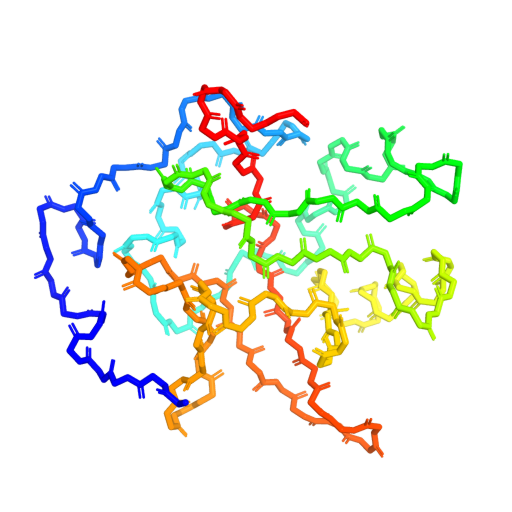1.00 98.62 89 VAL A O 1
ATOM 707 N N . LYS A 1 90 ? -3.864 4.671 14.848 1.00 98.50 90 LYS A N 1
ATOM 708 C CA . LYS A 1 90 ? -2.825 4.974 15.839 1.00 98.50 90 LYS A CA 1
ATOM 709 C C . LYS A 1 90 ? -1.504 4.292 15.503 1.00 98.50 90 LYS A C 1
ATOM 711 O O . LYS A 1 90 ? -0.453 4.925 15.576 1.00 98.50 90 LYS A O 1
ATOM 716 N N . GLU A 1 91 ? -1.547 3.015 15.130 1.00 98.50 91 GLU A N 1
ATOM 717 C CA . GLU A 1 91 ? -0.350 2.295 14.705 1.00 98.50 91 GLU A CA 1
ATOM 718 C C . GLU A 1 91 ? 0.239 2.902 13.424 1.00 98.50 91 GLU A C 1
ATOM 720 O O . GLU A 1 91 ? 1.440 3.163 13.351 1.00 98.50 91 GLU A O 1
ATOM 725 N N . SER A 1 92 ? -0.616 3.205 12.447 1.00 98.50 92 SER A N 1
ATOM 726 C CA . SER A 1 92 ? -0.197 3.811 11.182 1.00 98.50 92 SER A CA 1
ATOM 727 C C . SER A 1 92 ? 0.455 5.184 11.385 1.00 98.50 92 SER A C 1
ATOM 729 O O . SER A 1 92 ? 1.478 5.492 10.776 1.00 98.50 92 SER A O 1
ATOM 731 N N . GLN A 1 93 ? -0.073 6.007 12.295 1.00 98.31 93 GLN A N 1
ATOM 732 C CA . GLN A 1 93 ? 0.514 7.302 12.656 1.00 98.31 93 GLN A CA 1
ATOM 733 C C . GLN A 1 93 ? 1.858 7.154 13.372 1.00 98.31 93 GLN A C 1
ATOM 735 O O . GLN A 1 93 ? 2.784 7.907 13.078 1.00 98.31 93 GLN A O 1
ATOM 740 N N . ALA A 1 94 ? 1.984 6.179 14.277 1.00 97.56 94 ALA A N 1
ATOM 741 C CA . ALA A 1 94 ? 3.227 5.933 15.004 1.00 97.56 94 ALA A CA 1
ATOM 742 C C . ALA A 1 94 ? 4.388 5.550 14.073 1.00 97.56 94 ALA A C 1
ATOM 744 O O . ALA A 1 94 ? 5.543 5.852 14.376 1.00 97.56 94 ALA A O 1
ATOM 745 N N . HIS A 1 95 ? 4.085 4.904 12.944 1.00 96.56 95 HIS A N 1
ATOM 746 C CA . HIS A 1 95 ? 5.087 4.468 11.977 1.00 96.56 95 HIS A CA 1
ATOM 747 C C . HIS A 1 95 ? 5.188 5.341 10.727 1.00 96.56 95 HIS A C 1
ATOM 749 O O . HIS A 1 95 ? 6.188 5.240 10.029 1.00 96.56 95 HIS A O 1
ATOM 755 N N . GLY A 1 96 ? 4.214 6.213 10.466 1.00 97.81 96 GLY A N 1
ATOM 756 C CA . GLY A 1 96 ? 4.227 7.166 9.355 1.00 97.81 96 GLY A CA 1
ATOM 757 C C . GLY A 1 96 ? 3.506 6.698 8.088 1.00 97.81 96 GLY A C 1
ATOM 758 O O . GLY A 1 96 ? 3.301 7.517 7.196 1.00 97.81 96 GLY A O 1
ATOM 759 N N . TRP A 1 97 ? 3.056 5.446 8.022 1.00 98.56 97 TRP A N 1
ATOM 760 C CA . TRP A 1 97 ? 2.325 4.880 6.883 1.00 98.56 97 TRP A CA 1
ATOM 761 C C . TRP A 1 97 ? 1.231 3.922 7.362 1.00 98.56 97 TRP A C 1
ATOM 763 O O . TRP A 1 97 ? 1.393 3.331 8.440 1.00 98.56 97 TRP A O 1
ATOM 773 N N . PRO A 1 98 ? 0.166 3.710 6.564 1.00 98.56 98 PRO A N 1
ATOM 774 C CA . PRO A 1 98 ? -0.777 2.615 6.767 1.00 98.56 98 PRO A CA 1
ATOM 775 C C . PRO A 1 98 ? -0.045 1.310 7.108 1.00 98.56 98 PRO A C 1
ATOM 777 O O . PRO A 1 98 ? 0.809 0.841 6.353 1.00 98.56 98 PRO A O 1
ATOM 780 N N . SER A 1 99 ? -0.319 0.776 8.297 1.00 98.50 99 SER A N 1
ATOM 781 C CA . SER A 1 99 ? 0.384 -0.382 8.855 1.00 98.50 99 SER A CA 1
ATOM 782 C C . SER A 1 99 ? -0.586 -1.537 9.036 1.00 98.50 99 SER A C 1
ATOM 784 O O . SER A 1 99 ? -1.457 -1.456 9.898 1.00 98.50 99 SER A O 1
ATOM 786 N N . PHE A 1 100 ? -0.424 -2.601 8.251 1.00 98.81 100 PHE A N 1
ATOM 787 C CA . PHE A 1 100 ? -1.322 -3.758 8.222 1.00 98.81 100 PHE A CA 1
ATOM 788 C C . PHE A 1 100 ? -0.748 -4.961 8.985 1.00 98.81 100 PHE A C 1
ATOM 790 O O . PHE A 1 100 ? 0.474 -5.098 9.109 1.00 98.81 100 PHE A O 1
ATOM 797 N N . ARG A 1 101 ? -1.624 -5.841 9.476 1.00 98.62 101 ARG A N 1
ATOM 798 C CA . ARG A 1 101 ? -1.294 -7.113 10.151 1.00 98.62 101 ARG A CA 1
ATOM 799 C C . ARG A 1 101 ? -1.722 -8.320 9.308 1.00 98.62 101 ARG A C 1
ATOM 801 O O . ARG A 1 101 ? -2.415 -8.152 8.311 1.00 98.62 101 ARG A O 1
ATOM 808 N N . ASP A 1 102 ? -1.283 -9.523 9.684 1.00 98.44 102 ASP A N 1
ATOM 809 C CA . ASP A 1 102 ? -1.460 -10.757 8.895 1.00 98.44 102 ASP A CA 1
ATOM 810 C C . ASP A 1 102 ? -2.927 -11.039 8.530 1.00 98.44 102 ASP A C 1
ATOM 812 O O . ASP A 1 102 ? -3.209 -11.489 7.418 1.00 98.44 102 ASP A O 1
ATOM 816 N N . GLU A 1 103 ? -3.860 -10.737 9.436 1.00 98.25 103 GLU A N 1
ATOM 817 C CA . GLU A 1 103 ? -5.305 -10.916 9.251 1.00 98.25 103 GLU A CA 1
ATOM 818 C C . GLU A 1 103 ? -5.898 -9.979 8.190 1.00 98.25 103 GLU A C 1
ATOM 820 O O . GLU A 1 103 ? -6.953 -10.269 7.623 1.00 98.25 103 GLU A O 1
ATOM 825 N N . GLU A 1 104 ? -5.227 -8.860 7.917 1.00 98.75 104 GLU A N 1
ATOM 826 C CA . GLU A 1 104 ? -5.671 -7.818 6.991 1.00 98.75 104 GLU A CA 1
ATOM 827 C C . GLU A 1 104 ? -5.136 -8.044 5.568 1.00 98.75 104 GLU A C 1
ATOM 829 O O . GLU A 1 104 ? -5.518 -7.319 4.654 1.00 98.75 104 GLU A O 1
ATOM 834 N N . VAL A 1 105 ? -4.265 -9.036 5.349 1.00 98.69 105 VAL A N 1
ATOM 835 C CA . VAL A 1 105 ? -3.622 -9.293 4.051 1.00 98.69 105 VAL A CA 1
ATOM 836 C C . VAL A 1 105 ? -4.437 -10.262 3.195 1.00 98.69 105 VAL A C 1
ATOM 838 O O . VAL A 1 105 ? -4.784 -11.365 3.621 1.00 98.69 105 VAL A O 1
ATOM 841 N N . VAL A 1 106 ? -4.653 -9.908 1.927 1.00 98.44 106 VAL A N 1
ATOM 842 C CA . VAL A 1 106 ? -5.147 -10.842 0.907 1.00 98.44 106 VAL A CA 1
ATOM 843 C C . VAL A 1 106 ? -3.964 -11.597 0.306 1.00 98.44 106 VAL A C 1
ATOM 845 O O . VAL A 1 106 ? -3.352 -11.202 -0.691 1.00 98.44 106 VAL A O 1
ATOM 848 N N . TRP A 1 107 ? -3.638 -12.725 0.937 1.00 97.56 107 TRP A N 1
ATOM 849 C CA . TRP A 1 107 ? -2.493 -13.569 0.588 1.00 97.56 107 TRP A CA 1
ATOM 850 C C . TRP A 1 107 ? -2.554 -14.196 -0.803 1.00 97.56 107 TRP A C 1
ATOM 852 O O . TRP A 1 107 ? -1.555 -14.747 -1.246 1.00 97.56 107 TRP A O 1
ATOM 862 N N . ASP A 1 108 ? -3.659 -14.096 -1.536 1.00 97.19 108 ASP A N 1
ATOM 863 C CA . ASP A 1 108 ? -3.701 -14.512 -2.942 1.00 97.19 108 ASP A CA 1
ATOM 864 C C . ASP A 1 108 ? -2.990 -13.506 -3.856 1.00 97.19 108 ASP A C 1
ATOM 866 O O . ASP A 1 108 ? -2.391 -13.904 -4.856 1.00 97.19 108 ASP A O 1
ATOM 870 N N . LYS A 1 109 ? -2.984 -12.222 -3.474 1.00 97.88 109 LYS A N 1
ATOM 871 C CA . LYS A 1 109 ? -2.508 -11.102 -4.299 1.00 97.88 109 LYS A CA 1
ATOM 872 C C . LYS A 1 109 ? -1.278 -10.392 -3.749 1.00 97.88 109 LYS A C 1
ATOM 874 O O . LYS A 1 109 ? -0.542 -9.787 -4.523 1.00 97.88 109 LYS A O 1
ATOM 879 N N . MET A 1 110 ? -1.009 -10.510 -2.452 1.00 97.69 110 MET A N 1
ATOM 880 C CA . MET A 1 110 ? 0.151 -9.900 -1.804 1.00 97.69 110 MET A CA 1
ATOM 881 C C . MET A 1 110 ? 1.243 -10.935 -1.503 1.00 97.69 110 MET A C 1
ATOM 883 O O . MET A 1 110 ? 0.972 -12.085 -1.139 1.00 97.69 110 MET A O 1
ATOM 887 N N . ARG A 1 111 ? 2.509 -10.550 -1.674 1.00 98.00 111 ARG A N 1
ATOM 888 C CA . ARG A 1 111 ? 3.678 -11.358 -1.306 1.00 98.00 111 ARG A CA 1
ATOM 889 C C . ARG A 1 111 ? 4.701 -10.514 -0.551 1.00 98.00 111 ARG A C 1
ATOM 891 O O . ARG A 1 111 ? 4.792 -9.306 -0.725 1.00 98.00 111 ARG A O 1
ATOM 898 N N . VAL A 1 112 ? 5.517 -11.199 0.248 1.00 98.19 112 VAL A N 1
ATOM 899 C CA . VAL A 1 112 ? 6.715 -10.637 0.881 1.00 98.19 112 VAL A CA 1
ATOM 900 C C . VAL A 1 112 ? 7.935 -11.345 0.311 1.00 98.19 112 VAL A C 1
ATOM 902 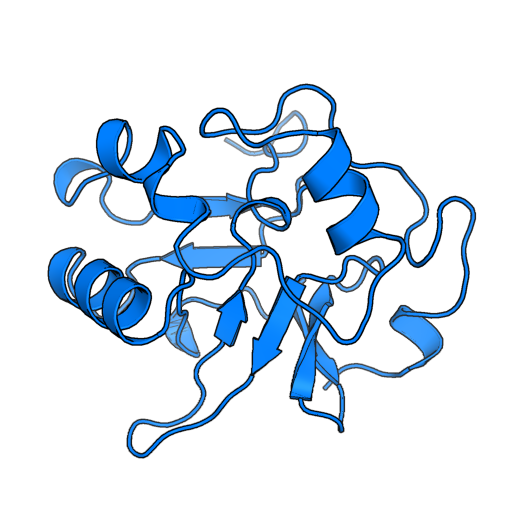O O . VAL A 1 112 ? 7.965 -12.584 0.263 1.00 98.19 112 VAL A O 1
ATOM 905 N N . LEU A 1 113 ? 8.910 -10.566 -0.139 1.00 97.62 113 LEU A N 1
ATOM 906 C CA . LEU A 1 113 ? 10.202 -11.045 -0.616 1.00 97.62 113 LEU A CA 1
ATOM 907 C C . LEU A 1 113 ? 11.159 -11.338 0.552 1.00 97.62 113 LEU A C 1
ATOM 909 O O . LEU A 1 113 ? 10.944 -10.842 1.659 1.00 97.62 113 LEU A O 1
ATOM 913 N N . PRO A 1 114 ? 12.236 -12.123 0.344 1.00 96.06 114 PRO A N 1
ATOM 914 C CA . PRO A 1 114 ? 13.187 -12.453 1.412 1.00 96.06 114 PRO A CA 1
ATOM 915 C C . PRO A 1 114 ? 13.823 -11.237 2.103 1.00 96.06 114 PRO A C 1
ATOM 917 O O . PRO A 1 114 ? 14.189 -11.321 3.271 1.00 96.06 114 PRO A O 1
ATOM 920 N N . ASN A 1 115 ? 13.945 -10.111 1.395 1.00 95.06 115 ASN A N 1
ATOM 921 C CA . ASN A 1 115 ? 14.471 -8.848 1.923 1.00 95.06 115 ASN A CA 1
ATOM 922 C C . ASN A 1 115 ? 13.434 -8.030 2.726 1.00 95.06 115 ASN A C 1
ATOM 924 O O . ASN A 1 115 ? 13.755 -6.941 3.195 1.00 95.06 115 ASN A O 1
ATOM 928 N N . GLY A 1 116 ? 12.203 -8.528 2.871 1.00 97.12 116 GLY A N 1
ATOM 929 C CA . GLY A 1 116 ? 11.109 -7.852 3.561 1.00 97.12 116 GLY A CA 1
ATOM 930 C C . GLY A 1 116 ? 10.257 -6.946 2.674 1.00 97.12 116 GLY A C 1
ATOM 931 O O . GLY A 1 116 ? 9.279 -6.396 3.167 1.00 97.12 116 GLY A O 1
ATOM 932 N N . GLU A 1 117 ? 10.557 -6.787 1.387 1.00 98.19 117 GLU A N 1
ATOM 933 C CA . GLU A 1 117 ? 9.730 -5.976 0.490 1.00 98.19 117 GLU A CA 1
ATOM 934 C C . GLU A 1 117 ? 8.340 -6.594 0.301 1.00 98.19 117 GLU A C 1
ATOM 936 O O . GLU A 1 117 ? 8.199 -7.784 0.006 1.00 98.19 117 GLU A O 1
ATOM 941 N N . ALA A 1 118 ? 7.313 -5.769 0.486 1.00 98.44 118 ALA A N 1
ATOM 942 C CA . ALA A 1 118 ? 5.920 -6.106 0.248 1.00 98.44 118 ALA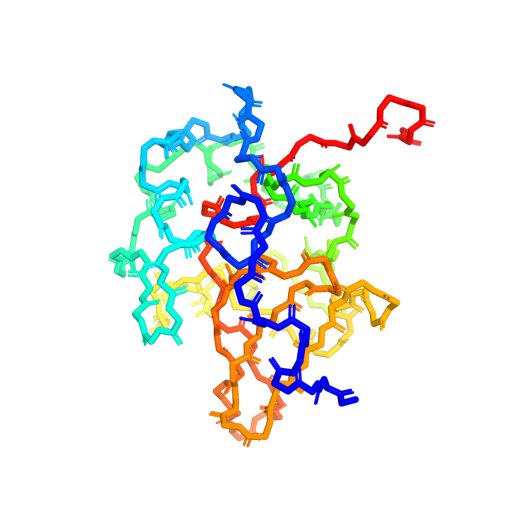 A CA 1
ATOM 943 C C . ALA A 1 118 ? 5.546 -5.721 -1.187 1.00 98.44 118 ALA A C 1
ATOM 945 O O . ALA A 1 118 ? 5.719 -4.567 -1.587 1.00 98.44 118 ALA A O 1
ATOM 946 N N . ILE A 1 119 ? 5.019 -6.683 -1.942 1.00 98.62 119 ILE A N 1
ATOM 947 C CA . ILE A 1 119 ? 4.710 -6.533 -3.368 1.00 98.62 119 ILE A CA 1
ATOM 948 C C . ILE A 1 119 ? 3.338 -7.124 -3.702 1.00 98.62 119 ILE A C 1
ATOM 950 O O . ILE A 1 119 ? 2.857 -8.021 -2.997 1.00 98.62 119 ILE A O 1
ATOM 954 N N . SER A 1 120 ? 2.731 -6.674 -4.800 1.00 98.31 120 SER A N 1
ATOM 955 C CA . SER A 1 120 ? 1.658 -7.436 -5.444 1.00 98.31 120 SER A CA 1
ATOM 956 C C . SER A 1 120 ? 2.238 -8.533 -6.339 1.00 98.31 120 SER A C 1
ATOM 958 O O . SER A 1 120 ? 3.385 -8.460 -6.788 1.00 98.31 120 SER A O 1
ATOM 960 N N . VAL A 1 121 ? 1.449 -9.572 -6.616 1.00 97.62 121 VAL A N 1
ATOM 961 C CA . VAL A 1 121 ? 1.844 -10.656 -7.536 1.00 97.62 121 VAL A CA 1
ATOM 962 C C . VAL A 1 121 ? 2.089 -10.175 -8.972 1.00 97.62 121 VAL A C 1
ATOM 964 O O . VAL A 1 121 ? 2.790 -10.856 -9.717 1.00 97.62 121 VAL A O 1
ATOM 967 N N . ASP A 1 122 ? 1.558 -9.006 -9.343 1.00 97.19 122 ASP A N 1
ATOM 968 C CA . ASP A 1 122 ? 1.707 -8.401 -10.672 1.00 97.19 122 ASP A CA 1
ATOM 969 C C . ASP A 1 122 ? 2.915 -7.451 -10.787 1.00 97.19 122 ASP A C 1
ATOM 971 O O . ASP A 1 122 ? 3.226 -6.973 -11.883 1.00 97.19 122 ASP A O 1
ATOM 975 N N . GLY A 1 123 ? 3.646 -7.241 -9.686 1.00 97.94 123 GLY A N 1
ATOM 976 C CA . GLY A 1 123 ? 4.901 -6.491 -9.667 1.00 97.94 123 GLY A CA 1
ATOM 977 C C . GLY A 1 123 ? 4.806 -5.062 -9.130 1.00 97.94 123 GLY A C 1
ATOM 978 O O . GLY A 1 123 ? 5.759 -4.296 -9.290 1.00 97.94 123 GLY A O 1
ATOM 979 N N . THR A 1 124 ? 3.701 -4.701 -8.473 1.00 98.56 124 THR A N 1
ATOM 980 C CA . THR A 1 124 ? 3.566 -3.410 -7.787 1.00 98.56 124 THR A CA 1
ATOM 981 C C . THR A 1 124 ? 4.391 -3.410 -6.504 1.00 98.56 124 THR A C 1
ATOM 983 O O . THR A 1 124 ? 4.200 -4.265 -5.635 1.00 98.56 124 THR A O 1
ATOM 986 N N . HIS A 1 125 ? 5.266 -2.417 -6.334 1.00 98.69 125 HIS A N 1
ATOM 987 C CA . HIS A 1 125 ? 5.907 -2.156 -5.047 1.00 98.69 125 HIS A CA 1
ATOM 988 C C . HIS A 1 125 ? 4.902 -1.533 -4.063 1.00 98.69 125 HIS A C 1
ATOM 990 O O . HIS A 1 125 ? 4.347 -0.458 -4.315 1.00 98.69 125 HIS A O 1
ATOM 996 N N . LEU A 1 126 ? 4.672 -2.195 -2.924 1.00 98.62 126 LEU A N 1
ATOM 997 C CA . LEU A 1 126 ? 3.689 -1.766 -1.921 1.00 98.62 126 LEU A CA 1
ATOM 998 C C . LEU A 1 126 ? 4.342 -1.092 -0.717 1.00 98.62 126 LEU A C 1
ATOM 1000 O O . LEU A 1 126 ? 3.795 -0.136 -0.177 1.00 98.62 126 LEU A O 1
ATOM 1004 N N . GLY A 1 127 ? 5.503 -1.575 -0.286 1.00 98.31 127 GLY A N 1
ATOM 1005 C CA . GLY A 1 127 ? 6.176 -1.118 0.925 1.00 98.31 127 GLY A CA 1
ATOM 1006 C C . GLY A 1 127 ? 7.033 -2.231 1.510 1.00 98.31 127 GLY A C 1
ATOM 1007 O O . GLY A 1 127 ? 7.673 -2.968 0.763 1.00 98.31 127 GLY A O 1
ATOM 1008 N N . HIS A 1 128 ? 7.048 -2.378 2.835 1.00 98.19 128 HIS A N 1
ATOM 1009 C CA . HIS A 1 128 ? 7.884 -3.383 3.500 1.00 98.19 128 HIS A CA 1
ATOM 1010 C C . HIS A 1 128 ? 7.192 -4.028 4.705 1.00 98.19 128 HIS A C 1
ATOM 1012 O O . HIS A 1 128 ? 6.493 -3.368 5.472 1.00 98.19 128 HIS A O 1
ATOM 1018 N N . ASN A 1 129 ? 7.441 -5.321 4.908 1.00 98.25 129 ASN A N 1
ATOM 1019 C CA . ASN A 1 129 ? 7.215 -5.997 6.176 1.00 98.25 129 ASN A CA 1
ATOM 1020 C C . ASN A 1 129 ? 8.331 -5.624 7.158 1.00 98.25 129 ASN A C 1
ATOM 1022 O O . ASN A 1 129 ? 9.501 -5.922 6.925 1.00 98.25 129 ASN A O 1
ATOM 1026 N N . LEU A 1 130 ? 7.956 -5.002 8.270 1.00 97.31 130 LEU A N 1
ATOM 1027 C CA . LEU A 1 130 ? 8.846 -4.554 9.334 1.00 97.31 130 LEU A CA 1
ATOM 1028 C C . LEU A 1 130 ? 8.353 -5.121 10.674 1.00 97.31 130 LEU A C 1
ATOM 1030 O O . LEU A 1 130 ? 7.746 -4.373 11.450 1.00 97.31 130 LEU A O 1
ATOM 1034 N N . PRO A 1 131 ? 8.579 -6.426 10.938 1.00 97.75 131 PRO A N 1
ATOM 1035 C CA . PRO A 1 131 ? 8.052 -7.092 12.120 1.00 97.75 131 PRO A CA 1
ATOM 1036 C C . PRO A 1 131 ? 8.448 -6.395 13.420 1.00 97.75 131 PRO A C 1
ATOM 1038 O O . PRO A 1 131 ? 9.548 -5.858 13.561 1.00 97.75 131 PRO A O 1
ATOM 1041 N N . ASP A 1 132 ? 7.547 -6.448 14.389 1.00 97.50 132 ASP A N 1
ATOM 1042 C CA . ASP A 1 132 ? 7.750 -5.944 15.738 1.00 97.50 132 ASP A CA 1
ATOM 1043 C C . ASP A 1 132 ? 7.391 -7.020 16.775 1.00 97.50 132 ASP A C 1
ATOM 1045 O O . ASP A 1 132 ? 7.178 -8.191 16.457 1.00 97.50 132 ASP A O 1
ATOM 1049 N N . LYS A 1 133 ? 7.332 -6.634 18.052 1.00 97.12 133 LYS A N 1
ATOM 1050 C CA . LYS A 1 133 ? 6.988 -7.548 19.153 1.00 97.12 133 LYS A CA 1
ATOM 1051 C C . LYS A 1 133 ? 5.591 -8.182 19.037 1.00 97.12 133 LYS A C 1
ATOM 1053 O O . LYS A 1 133 ? 5.317 -9.121 19.776 1.00 97.12 133 LYS A O 1
ATOM 1058 N N . ASN A 1 134 ? 4.722 -7.664 18.166 1.00 94.69 134 ASN A N 1
ATOM 1059 C CA . ASN A 1 134 ? 3.367 -8.162 17.939 1.00 94.69 134 ASN A CA 1
ATOM 1060 C C . ASN A 1 134 ? 3.263 -9.017 16.661 1.00 94.69 134 ASN A C 1
ATOM 1062 O O . ASN A 1 134 ? 2.162 -9.416 16.298 1.00 94.69 134 ASN A O 1
ATOM 1066 N N . GLY A 1 135 ? 4.380 -9.298 15.979 1.00 97.75 135 GLY A N 1
ATOM 1067 C CA . GLY A 1 135 ? 4.414 -10.084 14.745 1.00 97.75 135 GLY A CA 1
ATOM 1068 C C . GLY A 1 135 ? 4.712 -9.233 13.514 1.00 97.75 135 GLY A C 1
ATOM 1069 O O . GLY A 1 135 ? 5.350 -8.182 13.608 1.00 97.75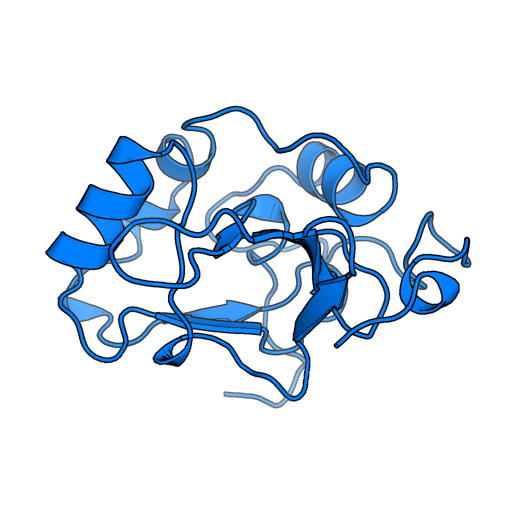 135 GLY A O 1
ATOM 1070 N N . ASN A 1 136 ? 4.280 -9.700 12.342 1.00 98.44 136 ASN A N 1
ATOM 1071 C CA . ASN A 1 136 ? 4.481 -8.969 11.093 1.00 98.44 136 ASN A CA 1
ATOM 1072 C C . ASN A 1 136 ? 3.753 -7.622 11.115 1.00 98.44 136 ASN A C 1
ATOM 1074 O O . ASN A 1 136 ? 2.687 -7.476 11.721 1.00 98.44 136 ASN A O 1
ATOM 1078 N N . ARG A 1 137 ? 4.339 -6.637 10.434 1.00 98.62 137 ARG A N 1
ATOM 1079 C CA . ARG A 1 137 ? 3.747 -5.311 10.259 1.00 98.62 137 ARG A CA 1
ATOM 1080 C C . ARG A 1 137 ? 4.088 -4.798 8.876 1.00 98.62 137 ARG A C 1
ATOM 1082 O O . ARG A 1 137 ? 5.229 -4.429 8.601 1.00 98.62 137 ARG A O 1
ATOM 1089 N N . TYR A 1 138 ? 3.093 -4.758 8.011 1.00 98.69 138 TYR A N 1
ATOM 1090 C CA . TYR A 1 138 ? 3.252 -4.314 6.636 1.00 98.69 138 TYR A CA 1
ATOM 1091 C C . TYR A 1 138 ? 3.070 -2.806 6.583 1.00 98.69 138 TYR A C 1
ATOM 1093 O O . TYR A 1 138 ? 1.957 -2.303 6.680 1.00 98.69 138 TYR A O 1
ATOM 1101 N N . CYS A 1 139 ? 4.181 -2.089 6.475 1.00 98.19 139 CYS A N 1
ATOM 1102 C CA . CYS A 1 139 ? 4.229 -0.643 6.344 1.00 98.19 139 CYS A CA 1
ATOM 1103 C C . CYS A 1 139 ? 4.101 -0.303 4.854 1.00 98.19 139 CYS A C 1
ATOM 1105 O O . CYS A 1 139 ? 5.052 -0.509 4.094 1.00 98.19 139 CYS A O 1
ATOM 1107 N N . ILE A 1 140 ? 2.914 0.135 4.433 1.00 98.81 140 ILE A N 1
ATOM 1108 C CA . ILE A 1 140 ? 2.511 0.201 3.023 1.00 98.81 140 ILE A CA 1
ATOM 1109 C C . ILE A 1 140 ? 2.283 1.649 2.591 1.00 98.81 140 ILE A C 1
ATOM 1111 O O . ILE A 1 140 ? 1.649 2.426 3.299 1.00 98.81 140 ILE A O 1
ATOM 1115 N N . ASN A 1 141 ? 2.778 1.999 1.407 1.00 98.75 141 ASN A N 1
ATOM 1116 C CA . ASN A 1 141 ? 2.518 3.284 0.770 1.00 98.75 141 ASN A CA 1
ATOM 1117 C C . ASN A 1 141 ? 1.024 3.406 0.455 1.00 98.75 141 ASN A C 1
ATOM 1119 O O . ASN A 1 141 ? 0.483 2.547 -0.245 1.00 98.75 141 ASN A O 1
ATOM 1123 N N . LEU A 1 142 ? 0.361 4.480 0.898 1.00 98.81 142 LEU A N 1
ATOM 1124 C CA . LEU A 1 142 ? -1.047 4.689 0.560 1.00 98.81 142 LEU A CA 1
ATOM 1125 C C . LEU A 1 142 ? -1.223 4.769 -0.960 1.00 98.81 142 LEU A C 1
ATOM 1127 O O . LEU A 1 142 ? -2.158 4.169 -1.490 1.00 98.81 142 LEU A O 1
ATOM 1131 N N . VAL A 1 143 ? -0.293 5.425 -1.671 1.00 98.62 143 VAL A N 1
ATOM 1132 C CA . VAL A 1 143 ? -0.361 5.531 -3.137 1.00 98.62 143 VAL A CA 1
ATOM 1133 C C . VAL A 1 143 ? -0.329 4.188 -3.861 1.00 98.62 143 VAL A C 1
ATOM 1135 O O . VAL A 1 143 ? -0.786 4.137 -4.998 1.00 98.62 143 VAL A O 1
ATOM 1138 N N . SER A 1 144 ? 0.178 3.114 -3.247 1.00 98.81 144 SER A N 1
ATOM 1139 C CA . SER A 1 144 ? 0.231 1.777 -3.859 1.00 98.81 144 SER A CA 1
ATOM 1140 C C . SER A 1 144 ? -1.056 0.970 -3.671 1.00 98.81 144 SER A C 1
ATOM 1142 O O . SER A 1 144 ? -1.239 -0.050 -4.332 1.00 98.81 144 SER A O 1
ATOM 1144 N N . VAL A 1 145 ? -1.945 1.412 -2.775 1.00 98.81 145 VAL A N 1
ATOM 1145 C CA . VAL A 1 145 ? -3.200 0.723 -2.428 1.00 98.81 145 VAL A CA 1
ATOM 1146 C C . VAL A 1 145 ? -4.448 1.611 -2.575 1.00 98.81 145 VAL A C 1
ATOM 1148 O O . VAL A 1 145 ? -5.521 1.355 -2.008 1.00 98.81 145 VAL A O 1
ATOM 1151 N N . ALA A 1 146 ? -4.301 2.685 -3.346 1.00 98.69 146 ALA A N 1
ATOM 1152 C CA . ALA A 1 146 ? -5.336 3.664 -3.638 1.00 98.69 146 ALA A CA 1
ATOM 1153 C C . ALA A 1 146 ? -6.107 3.333 -4.925 1.00 98.69 146 ALA A C 1
ATOM 1155 O O . ALA A 1 146 ? -6.886 4.160 -5.392 1.00 98.69 146 ALA A O 1
ATOM 1156 N N . GLY A 1 147 ? -5.935 2.141 -5.498 1.00 98.31 147 GLY A N 1
ATOM 1157 C CA . GLY A 1 147 ? -6.676 1.716 -6.678 1.00 98.31 147 GLY A CA 1
ATOM 1158 C C . GLY A 1 147 ? -8.190 1.664 -6.455 1.00 98.31 147 GLY A C 1
ATOM 1159 O O . GLY A 1 147 ? -8.699 1.659 -5.328 1.00 98.31 147 GLY A O 1
ATOM 1160 N N . ARG A 1 148 ? -8.914 1.612 -7.562 1.00 97.50 148 ARG A N 1
ATOM 1161 C CA . ARG A 1 148 ? -10.320 1.241 -7.691 1.00 97.50 148 ARG A CA 1
ATOM 1162 C C . ARG A 1 148 ? -10.409 -0.250 -8.036 1.00 97.50 148 ARG A C 1
ATOM 1164 O O . ARG A 1 148 ? -9.536 -0.739 -8.758 1.00 97.50 148 ARG A O 1
ATOM 1171 N N . PRO A 1 149 ? -11.452 -0.960 -7.571 1.00 96.25 149 PRO A N 1
ATOM 1172 C CA . PRO A 1 149 ? -11.669 -2.346 -7.968 1.00 96.25 149 PRO A CA 1
ATOM 1173 C C . PRO A 1 149 ? -11.799 -2.460 -9.489 1.00 96.25 149 PRO A C 1
ATOM 1175 O O . PRO A 1 149 ? -12.261 -1.532 -10.162 1.00 96.25 149 PRO A O 1
ATOM 1178 N N . LYS A 1 150 ? -11.431 -3.618 -10.040 1.00 87.12 150 LYS A N 1
ATOM 1179 C CA . LYS A 1 150 ? -11.716 -3.929 -11.445 1.00 87.12 150 LYS A CA 1
ATOM 1180 C C . LYS A 1 150 ? -13.230 -3.879 -11.677 1.00 87.12 150 LYS A C 1
ATOM 1182 O O . LYS A 1 150 ? -14.010 -4.308 -10.828 1.00 87.12 150 LYS A O 1
ATOM 1187 N N . ASN A 1 151 ? -13.652 -3.370 -12.838 1.00 69.50 151 ASN A N 1
ATOM 1188 C CA . ASN A 1 151 ? -15.068 -3.315 -13.219 1.00 69.50 151 ASN A CA 1
ATOM 1189 C C . ASN A 1 151 ? -15.753 -4.675 -12.972 1.00 69.50 151 ASN A C 1
ATOM 1191 O O . ASN A 1 151 ? -15.456 -5.640 -13.674 1.00 69.50 151 ASN A O 1
ATOM 1195 N N . GLY A 1 152 ? -16.672 -4.732 -12.002 1.00 57.53 152 GLY A N 1
ATOM 1196 C CA . GLY A 1 152 ? -17.445 -5.933 -11.659 1.00 57.53 152 GLY A CA 1
ATOM 1197 C C . GLY A 1 152 ? -17.231 -6.488 -10.246 1.00 57.53 152 GLY A C 1
ATOM 1198 O O . GLY A 1 152 ? -18.026 -7.324 -9.828 1.00 57.53 152 GLY A O 1
ATOM 1199 N N . GLU A 1 153 ? -16.228 -6.015 -9.501 1.00 56.03 153 GLU A N 1
ATOM 1200 C CA . GLU A 1 153 ? -16.049 -6.335 -8.077 1.00 56.03 153 GLU A CA 1
ATOM 1201 C C . GLU A 1 153 ? -16.626 -5.188 -7.227 1.00 56.03 153 GLU A C 1
ATOM 1203 O O . GLU A 1 153 ? -15.988 -4.148 -7.050 1.00 56.03 153 GLU A O 1
ATOM 1208 N N . LEU A 1 154 ? -17.877 -5.347 -6.776 1.00 45.84 154 LEU A N 1
ATOM 1209 C CA . LEU A 1 154 ? -18.539 -4.488 -5.783 1.00 45.84 154 LEU A CA 1
ATOM 1210 C C . LEU A 1 154 ? -18.770 -5.275 -4.496 1.00 45.84 154 LEU A C 1
ATOM 1212 O O . LEU A 1 154 ? -19.291 -6.410 -4.605 1.00 45.84 154 LEU A O 1
#

Sequence (154 aa):
MGTEDMMSPKSHGTSNTPVQSDLRWNCDGSTADRICNFNRHYAEHAGYWTTTTFLKEESEASGEINFYDSNTGDLLFVAPRGRSWESFVKESQAHGWPSFRDEEVVWDKMRVLPNGEAISVDGTHLGHNLPDKNGNRYCINLVSVAGRPKNGEL

Solvent-accessible surface area (backbone atoms only — not comparable to full-atom values): 8110 Å² t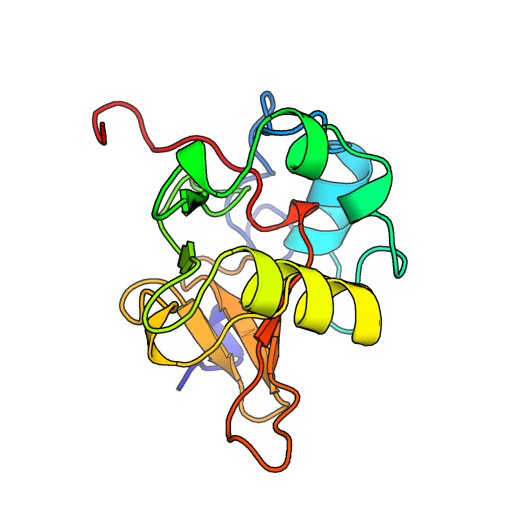otal; per-residue (Å²): 124,43,58,73,75,46,52,39,80,49,81,33,44,16,12,73,52,61,50,51,93,73,41,42,42,73,48,57,60,70,62,23,35,43,44,22,25,71,39,86,83,74,73,68,64,76,43,50,56,75,76,35,41,43,75,78,77,48,52,66,89,59,54,62,40,81,26,9,28,17,52,72,13,49,63,34,33,40,42,43,50,101,56,52,47,69,58,39,53,53,52,9,61,77,72,26,33,56,46,44,44,78,81,18,50,31,70,91,36,39,31,42,33,93,89,28,41,25,28,37,70,68,12,36,32,31,35,31,49,58,64,54,100,89,42,66,27,35,40,29,34,54,50,30,36,22,24,52,58,45,96,87,68,127

InterPro domains:
  IPR011057 Mss4-like superfamily [SSF51316] (93-151)